Protein AF-A0A6H0UFC0-F1 (afdb_monomer)

Solvent-accessible surface area (backbone atoms only — not comparable to full-atom values): 7329 Å² total; per-residue (Å²): 134,60,83,79,77,78,46,91,78,78,84,84,83,89,80,88,72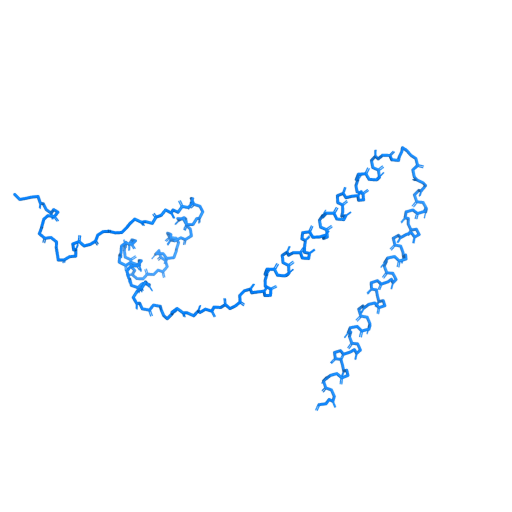,56,71,71,56,47,55,54,51,49,56,53,35,73,76,40,101,38,97,43,68,69,61,43,53,49,48,51,72,70,67,54,75,86,74,82,73,84,54,64,67,58,54,51,54,52,52,52,54,53,50,52,54,51,52,51,54,48,51,54,50,52,55,74,70,42,96,79,68,60,69,65,61,54,49,51,54,49,53,53,50,52,50,51,50,51,55,49,52,52,50,53,54,50,53,55,54,57,62,73,76,111

Radius of gyration: 27.24 Å; Cα contacts (8 Å, |Δi|>4): 15; chains: 1; bounding box: 70×28×63 Å

pLDDT: mean 74.56, std 12.36, range [42.41, 94.5]

Mean predicted aligned error: 17.26 Å

Structure (mmCIF, N/CA/C/O backbone):
data_AF-A0A6H0UFC0-F1
#
_entry.id   AF-A0A6H0UFC0-F1
#
loop_
_atom_site.group_PDB
_atom_site.id
_atom_site.type_symbol
_atom_site.label_atom_id
_atom_site.label_alt_id
_atom_site.label_comp_id
_atom_site.label_asym_id
_atom_site.label_entity_id
_atom_site.label_seq_id
_atom_site.pdbx_PDB_ins_code
_atom_site.Cartn_x
_atom_site.Cartn_y
_atom_site.Cartn_z
_atom_site.occupancy
_atom_site.B_iso_or_equiv
_atom_site.auth_seq_id
_atom_site.auth_comp_id
_atom_site.auth_asym_id
_atom_site.auth_atom_id
_atom_site.pdbx_PDB_model_num
ATOM 1 N N . MET A 1 1 ? -38.994 14.253 16.565 1.00 50.34 1 MET A N 1
ATOM 2 C CA . MET A 1 1 ? -37.552 13.964 16.713 1.00 50.34 1 MET A CA 1
ATOM 3 C C . MET A 1 1 ? -37.170 12.919 15.690 1.00 50.34 1 MET A C 1
ATOM 5 O O . MET A 1 1 ? -37.779 11.856 15.657 1.00 50.34 1 MET A O 1
ATOM 9 N N . SER A 1 2 ? -36.222 13.246 14.817 1.00 53.47 2 SER A N 1
ATOM 10 C CA . SER A 1 2 ? -35.695 12.293 13.840 1.00 53.47 2 SER A CA 1
ATOM 11 C C . SER A 1 2 ? -34.802 11.287 14.568 1.00 53.47 2 SER A C 1
ATOM 13 O O . SER A 1 2 ? -34.004 11.674 15.416 1.00 53.47 2 SER A O 1
ATOM 15 N N . TRP A 1 3 ? -34.866 10.003 14.217 1.00 59.03 3 TRP A N 1
ATOM 16 C CA . TRP A 1 3 ? -34.000 8.919 14.730 1.00 59.03 3 TRP A CA 1
ATOM 17 C C . TRP A 1 3 ? -32.495 9.249 14.684 1.00 59.03 3 TRP A C 1
ATOM 19 O O . TRP A 1 3 ? -31.686 8.641 15.384 1.00 59.03 3 TRP A O 1
ATOM 29 N N . ARG A 1 4 ? -32.103 10.228 13.858 1.00 59.97 4 ARG A N 1
ATOM 30 C CA . ARG A 1 4 ? -30.729 10.735 13.761 1.00 59.97 4 ARG A CA 1
ATOM 31 C C . ARG A 1 4 ? -30.297 11.581 14.965 1.00 59.97 4 ARG A C 1
ATOM 33 O O . ARG A 1 4 ? -29.100 11.632 15.236 1.00 59.97 4 ARG A O 1
ATOM 40 N N . GLU A 1 5 ? -31.229 12.214 15.674 1.00 63.88 5 GLU A N 1
ATOM 41 C CA . GLU A 1 5 ? -30.948 13.157 16.769 1.00 63.88 5 GLU A CA 1
ATOM 42 C C . GLU A 1 5 ? -30.620 12.455 18.094 1.00 63.88 5 GLU A C 1
ATOM 44 O O . GLU A 1 5 ? -29.882 13.010 18.906 1.00 63.88 5 GLU A O 1
ATOM 49 N N . ASN A 1 6 ? -31.078 11.211 18.283 1.00 78.81 6 ASN A N 1
ATOM 50 C CA . ASN A 1 6 ? -30.935 10.476 19.546 1.00 78.81 6 ASN A CA 1
ATOM 51 C C . ASN A 1 6 ? -29.851 9.380 19.523 1.00 78.81 6 ASN A C 1
ATOM 53 O O . ASN A 1 6 ? -29.906 8.416 20.281 1.00 78.81 6 ASN A O 1
ATOM 57 N N . ARG A 1 7 ? -28.860 9.487 18.626 1.00 80.38 7 ARG A N 1
ATOM 58 C CA . ARG A 1 7 ? -27.732 8.542 18.593 1.00 80.38 7 ARG A CA 1
ATOM 59 C C . ARG A 1 7 ? -26.673 8.926 19.620 1.00 80.38 7 ARG A C 1
ATOM 61 O O . ARG A 1 7 ? -26.226 10.072 19.648 1.00 80.38 7 ARG A O 1
ATOM 68 N N . GLU A 1 8 ? -26.167 7.941 20.358 1.00 86.69 8 GLU A N 1
ATOM 69 C CA . GLU A 1 8 ? -25.012 8.125 21.251 1.00 86.69 8 GLU A CA 1
ATOM 70 C C . GLU A 1 8 ? -23.780 8.647 20.493 1.00 86.69 8 GLU A C 1
ATOM 72 O O . GLU A 1 8 ? -23.056 9.530 20.953 1.00 86.69 8 GLU A O 1
ATOM 77 N N . ARG A 1 9 ? -23.550 8.134 19.277 1.00 85.06 9 ARG A N 1
ATOM 78 C CA . ARG A 1 9 ? -22.408 8.509 18.431 1.00 85.06 9 ARG A CA 1
ATOM 79 C C . ARG A 1 9 ? -22.817 9.582 17.424 1.00 85.06 9 ARG A C 1
ATOM 81 O O . ARG A 1 9 ? -23.316 9.282 16.340 1.00 85.06 9 ARG A O 1
ATOM 88 N N . LYS A 1 10 ? -22.577 10.843 17.794 1.00 89.62 10 LYS A N 1
ATOM 89 C CA . LYS A 1 10 ? -23.015 12.028 17.028 1.00 89.62 10 LYS A CA 1
ATOM 90 C C . LYS A 1 10 ? -22.076 12.437 15.883 1.00 89.62 10 LYS A C 1
ATOM 92 O O . LYS A 1 10 ? -22.515 13.085 14.938 1.00 89.62 10 LYS A O 1
ATOM 97 N N . LYS A 1 11 ? -20.787 12.075 15.937 1.00 88.31 11 LYS A N 1
ATOM 98 C CA . LYS A 1 11 ? -19.788 12.479 14.928 1.00 88.31 11 LYS A CA 1
ATOM 99 C C . LYS A 1 11 ? -19.800 11.522 13.730 1.00 88.31 11 LYS A C 1
ATOM 101 O O . LYS A 1 11 ? -19.546 10.335 13.899 1.00 88.31 11 LYS A O 1
ATOM 106 N N . VAL A 1 12 ? -20.031 12.048 12.525 1.00 88.88 12 VAL A N 1
ATOM 107 C CA . VAL A 1 12 ? -19.956 11.300 11.255 1.00 88.88 12 VAL A CA 1
ATOM 108 C C . VAL A 1 12 ? -18.716 11.740 10.479 1.00 88.88 12 VAL A C 1
ATOM 110 O O . VAL A 1 12 ? -18.424 12.934 10.404 1.00 88.88 12 VAL A O 1
ATOM 113 N N . LYS A 1 13 ? -17.980 10.780 9.912 1.00 89.94 13 LYS A N 1
ATOM 114 C CA . LYS A 1 13 ? -16.806 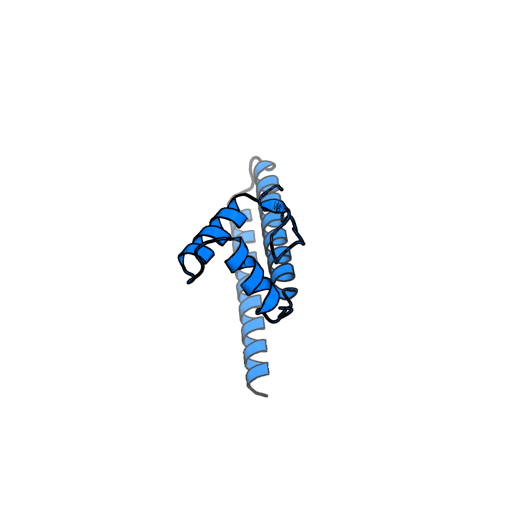11.013 9.061 1.00 89.94 13 LYS A CA 1
ATOM 115 C C . LYS A 1 13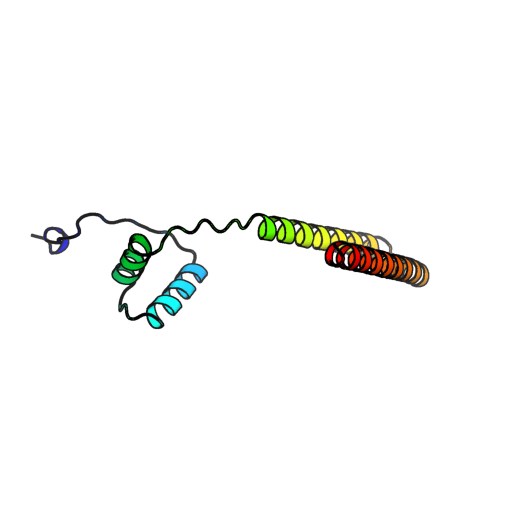 ? -17.002 10.275 7.742 1.00 89.94 13 LYS A C 1
ATOM 117 O O . LYS A 1 13 ? -17.447 9.132 7.752 1.00 89.94 13 LYS A O 1
ATOM 122 N N . LYS A 1 14 ? -16.725 10.954 6.628 1.00 92.31 14 LYS A N 1
ATOM 123 C CA . LYS A 1 14 ? -16.785 10.375 5.281 1.00 92.31 14 LYS A CA 1
ATOM 124 C C . LYS A 1 14 ? -15.400 9.868 4.896 1.00 92.31 14 LYS A C 1
ATOM 126 O O . LYS A 1 14 ? -14.411 10.525 5.212 1.00 92.31 14 LYS A O 1
ATOM 131 N N . VAL A 1 15 ? -15.362 8.734 4.210 1.00 90.50 15 VAL A N 1
ATOM 132 C CA . VAL A 1 15 ? -14.165 8.175 3.580 1.00 90.50 15 VAL A CA 1
ATOM 133 C C . VAL A 1 15 ? -14.522 7.954 2.117 1.00 90.50 15 VAL A C 1
ATOM 135 O O . VAL A 1 15 ? -15.585 7.406 1.834 1.00 90.50 15 VAL A O 1
ATOM 138 N N . TYR A 1 16 ? -13.679 8.443 1.215 1.00 91.94 16 TYR A N 1
ATOM 139 C CA . TYR A 1 16 ? -13.811 8.206 -0.218 1.00 91.94 16 TYR A CA 1
ATOM 140 C C . TYR A 1 16 ? -12.904 7.036 -0.582 1.00 91.94 16 TYR A C 1
ATOM 142 O O . TYR A 1 16 ? -11.776 6.980 -0.096 1.00 91.94 16 TYR A O 1
ATOM 150 N N . LEU A 1 17 ? -13.422 6.109 -1.378 1.00 91.25 17 LEU A N 1
ATOM 151 C CA . LEU A 1 17 ? -12.756 4.871 -1.767 1.00 91.25 17 LEU A CA 1
ATOM 152 C C . LEU A 1 17 ? -12.946 4.682 -3.269 1.00 91.25 17 LEU A C 1
ATOM 154 O O . LEU A 1 17 ? -14.011 5.019 -3.793 1.00 91.25 17 LEU A O 1
ATOM 158 N N . TYR A 1 18 ? -11.939 4.133 -3.935 1.00 94.31 18 TYR A N 1
ATOM 159 C CA . TYR A 1 18 ? -12.125 3.543 -5.256 1.00 94.31 18 TYR A CA 1
ATOM 160 C C . TYR A 1 18 ? -12.853 2.198 -5.144 1.00 94.31 18 TYR A C 1
ATOM 162 O O . TYR A 1 18 ? -12.811 1.548 -4.097 1.00 94.31 18 TYR A O 1
ATOM 170 N N . ASP A 1 19 ? -13.468 1.748 -6.238 1.00 92.81 19 ASP A N 1
ATOM 171 C CA . ASP A 1 19 ? -14.260 0.509 -6.261 1.00 92.81 19 ASP A CA 1
ATOM 172 C C . ASP A 1 19 ? -13.454 -0.703 -5.770 1.00 92.81 19 ASP A C 1
ATOM 174 O O . ASP A 1 19 ? -13.897 -1.437 -4.891 1.00 92.81 19 ASP A O 1
ATOM 178 N N . TYR A 1 20 ? -12.203 -0.843 -6.220 1.00 91.75 20 TYR A N 1
ATOM 179 C CA . TYR A 1 20 ? -11.335 -1.944 -5.790 1.00 91.75 20 TYR A CA 1
ATOM 180 C C . TYR A 1 20 ? -10.986 -1.897 -4.288 1.00 91.75 20 TYR A C 1
ATOM 182 O O . TYR A 1 20 ? -10.769 -2.935 -3.663 1.00 91.75 20 TYR A O 1
ATOM 190 N N . GLU A 1 21 ? -10.909 -0.702 -3.688 1.00 87.88 21 GLU A N 1
ATOM 191 C CA . GLU A 1 21 ? -10.653 -0.548 -2.250 1.00 87.88 21 GLU A CA 1
ATOM 192 C C . GLU A 1 21 ? -11.885 -0.954 -1.450 1.00 87.88 21 GLU A C 1
ATOM 194 O O . GLU A 1 21 ? -11.766 -1.586 -0.398 1.00 87.88 21 GLU A O 1
ATOM 199 N N . TRP A 1 22 ? -13.068 -0.613 -1.964 1.00 94.50 22 TRP A N 1
ATOM 200 C CA . TRP A 1 22 ? -14.333 -1.020 -1.378 1.00 94.50 22 TRP A CA 1
ATOM 201 C C . TRP A 1 22 ? -14.516 -2.538 -1.420 1.00 94.50 22 TRP A C 1
ATOM 203 O O . TRP A 1 22 ? -14.792 -3.128 -0.374 1.00 9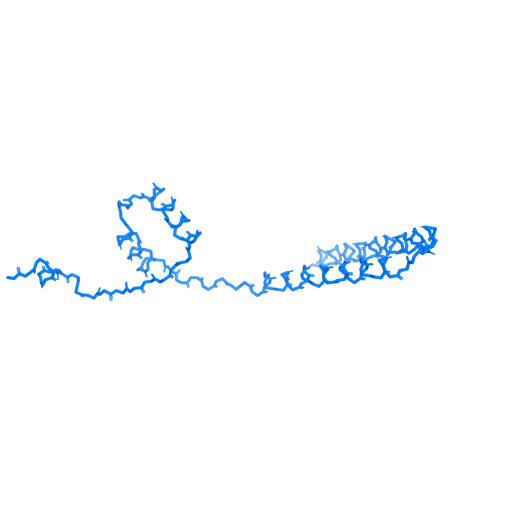4.50 22 TRP A O 1
ATOM 213 N N . ASP A 1 23 ? -14.273 -3.171 -2.568 1.00 94.44 23 ASP A N 1
ATOM 214 C CA . ASP A 1 23 ? -14.361 -4.627 -2.725 1.00 94.44 23 ASP A CA 1
ATOM 215 C C . ASP A 1 23 ? -13.424 -5.351 -1.752 1.00 94.44 23 ASP A C 1
ATOM 217 O O . ASP A 1 23 ? -13.815 -6.293 -1.057 1.00 94.44 23 ASP A O 1
ATOM 221 N N . TYR A 1 24 ? -12.190 -4.859 -1.628 1.00 91.69 24 TYR A N 1
ATOM 222 C CA . TYR A 1 24 ? -11.227 -5.399 -0.675 1.00 91.69 24 TYR A CA 1
ATOM 223 C C . TYR A 1 24 ? -11.697 -5.248 0.781 1.00 91.69 24 TYR A C 1
ATOM 225 O O . TYR A 1 24 ? -11.562 -6.172 1.588 1.00 91.69 24 TYR A O 1
ATOM 233 N N . ILE A 1 25 ? -12.266 -4.094 1.138 1.00 91.31 25 ILE A N 1
ATOM 234 C CA . ILE A 1 25 ? -12.816 -3.860 2.477 1.00 91.31 25 ILE A CA 1
ATOM 235 C C . ILE A 1 25 ? -14.011 -4.781 2.748 1.00 91.31 25 ILE A C 1
ATOM 237 O O . ILE A 1 25 ? -14.100 -5.309 3.856 1.00 91.31 25 ILE A O 1
ATOM 241 N N . GLN A 1 26 ? -14.892 -5.008 1.769 1.00 92.25 26 GLN A N 1
ATOM 242 C CA . GLN A 1 26 ? -16.029 -5.926 1.905 1.00 92.25 26 GLN A CA 1
ATOM 243 C C . GLN A 1 26 ? -15.565 -7.349 2.216 1.00 92.25 26 GLN A C 1
ATOM 245 O O . GLN A 1 26 ? -15.993 -7.909 3.223 1.00 92.25 26 GLN A O 1
ATOM 250 N N . GLN A 1 27 ? -14.597 -7.877 1.463 1.00 92.94 27 GLN A N 1
ATOM 251 C CA . GLN A 1 27 ? -14.019 -9.197 1.747 1.00 92.94 27 GLN A CA 1
ATOM 252 C C . GLN A 1 27 ? -13.443 -9.280 3.167 1.00 92.94 27 GLN A C 1
ATOM 254 O O . GLN A 1 27 ? -13.605 -10.278 3.866 1.00 92.94 27 GLN A O 1
ATOM 259 N N . LYS A 1 28 ? -12.777 -8.216 3.639 1.00 87.94 28 LYS A N 1
ATOM 260 C CA . LYS A 1 28 ? -12.252 -8.176 5.011 1.00 87.94 28 LYS A CA 1
ATOM 261 C C . LYS A 1 28 ? -13.347 -8.136 6.072 1.00 87.94 28 LYS A C 1
ATOM 263 O O . LYS A 1 28 ? -13.126 -8.682 7.149 1.00 87.94 28 LYS A O 1
ATOM 268 N N . ILE A 1 29 ? -14.479 -7.497 5.789 1.00 89.69 29 ILE A N 1
ATOM 269 C CA . ILE A 1 29 ? -15.637 -7.471 6.687 1.00 89.69 29 ILE A CA 1
ATOM 270 C C . ILE A 1 29 ? -16.252 -8.867 6.775 1.00 89.69 29 ILE A C 1
ATOM 272 O O . ILE A 1 29 ? -16.436 -9.348 7.888 1.00 89.69 29 ILE A O 1
ATOM 276 N N . GLU A 1 30 ? -16.467 -9.541 5.644 1.00 90.50 30 GLU A N 1
ATOM 277 C CA . GLU A 1 3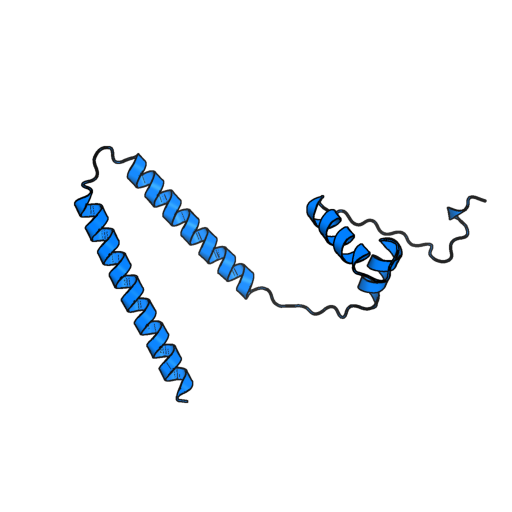0 ? -17.001 -10.913 5.592 1.00 90.50 30 GLU A CA 1
ATOM 278 C C . GLU A 1 30 ? -16.129 -11.920 6.352 1.00 90.50 30 GLU A C 1
ATOM 280 O O . GLU A 1 30 ? -16.634 -12.820 7.016 1.00 90.50 30 GLU A O 1
ATOM 285 N N . MET A 1 31 ? -14.806 -11.749 6.298 1.00 85.88 31 MET A N 1
ATOM 286 C CA . MET A 1 31 ? -13.851 -12.582 7.038 1.00 85.88 31 MET A CA 1
ATOM 287 C C . MET A 1 31 ? -13.726 -12.205 8.525 1.00 85.88 31 MET A C 1
ATOM 289 O O . MET A 1 31 ? -12.952 -12.825 9.257 1.00 85.88 31 MET A O 1
ATOM 293 N N . SER A 1 32 ? -14.420 -11.161 8.976 1.00 81.88 32 SER A N 1
ATOM 294 C CA . SER A 1 32 ? -14.347 -10.637 10.340 1.00 81.88 32 SER A CA 1
ATOM 295 C C . SER A 1 32 ? -15.648 -10.900 11.105 1.00 81.88 32 SER A C 1
ATOM 297 O O . SER A 1 32 ? -16.690 -11.103 10.494 1.00 81.88 32 SER A O 1
ATOM 299 N N . PRO A 1 33 ? -15.651 -10.823 12.447 1.00 83.38 33 PRO A N 1
ATOM 300 C CA . PRO A 1 33 ? -16.877 -10.955 13.238 1.00 83.38 33 PRO A CA 1
ATOM 301 C C . PRO A 1 33 ? -17.760 -9.688 13.207 1.00 83.38 33 PRO A C 1
ATOM 303 O O . PRO A 1 33 ? -18.564 -9.481 14.113 1.00 83.38 33 PRO A O 1
ATOM 306 N N . PHE A 1 34 ? -17.561 -8.778 12.246 1.00 86.81 34 PHE A N 1
ATOM 307 C CA . PHE A 1 34 ? -18.286 -7.513 12.172 1.00 86.81 34 PHE A CA 1
ATOM 308 C C . PHE A 1 34 ? -19.314 -7.533 11.041 1.00 86.81 34 PHE A C 1
ATOM 310 O O . PHE A 1 34 ? -18.958 -7.640 9.877 1.00 86.81 34 PHE A O 1
ATOM 317 N N . ASP A 1 35 ? -20.575 -7.272 11.377 1.00 82.44 35 ASP A N 1
ATOM 318 C CA . ASP A 1 35 ? -21.685 -7.359 10.412 1.00 82.44 35 ASP A CA 1
ATOM 319 C C . ASP A 1 35 ? -21.868 -6.095 9.553 1.00 82.44 35 ASP A C 1
ATOM 321 O O . ASP A 1 35 ? -22.778 -6.007 8.731 1.00 82.44 35 ASP A O 1
ATOM 325 N N . ASN A 1 36 ? -21.076 -5.044 9.796 1.00 86.25 36 ASN A N 1
ATOM 326 C CA . ASN A 1 36 ? -21.187 -3.795 9.048 1.00 86.25 36 ASN A CA 1
ATOM 327 C C . ASN A 1 36 ? -19.888 -2.983 9.020 1.00 86.25 36 ASN A C 1
ATOM 329 O O . ASN A 1 36 ? -19.093 -2.975 9.966 1.00 86.25 36 ASN A O 1
ATOM 333 N N . PHE A 1 37 ? -19.747 -2.193 7.952 1.00 90.44 37 PHE A N 1
ATOM 334 C CA . PHE A 1 37 ? -18.601 -1.312 7.726 1.00 90.44 37 PHE A CA 1
ATOM 335 C C . PHE A 1 37 ? -18.348 -0.337 8.881 1.00 90.44 37 PHE A C 1
ATOM 337 O O . PHE A 1 37 ? -17.199 -0.095 9.234 1.00 90.44 37 PHE A O 1
ATOM 344 N N . THR A 1 38 ? -19.394 0.216 9.506 1.00 88.44 38 THR A N 1
ATOM 345 C CA . THR A 1 38 ? -19.215 1.227 10.564 1.00 88.44 38 THR A CA 1
ATOM 346 C C . THR A 1 38 ? -18.521 0.638 11.793 1.00 88.44 38 THR A C 1
ATOM 348 O O . THR A 1 38 ? -17.605 1.257 12.339 1.00 88.44 38 THR A O 1
ATOM 351 N N . ASN A 1 39 ? -18.935 -0.553 12.229 1.00 87.81 39 ASN A N 1
ATOM 352 C CA . ASN A 1 39 ? -18.331 -1.247 13.362 1.00 87.81 39 ASN A CA 1
ATOM 353 C C . ASN A 1 39 ? -16.922 -1.736 13.024 1.00 87.81 39 ASN A C 1
ATOM 355 O O . ASN A 1 39 ? -16.014 -1.501 13.823 1.00 87.81 39 ASN A O 1
ATOM 359 N N . TYR A 1 40 ? -16.733 -2.312 11.832 1.00 89.88 40 TYR A N 1
ATOM 360 C CA . TYR A 1 40 ? -15.423 -2.733 11.336 1.00 89.88 40 TYR A CA 1
ATOM 361 C C . TYR A 1 40 ? -14.432 -1.561 11.298 1.00 89.88 40 TYR A C 1
ATOM 363 O O . TYR A 1 40 ? -13.407 -1.582 11.977 1.00 89.88 40 TYR A O 1
ATOM 371 N N . ALA A 1 41 ? -14.771 -0.483 10.584 1.00 90.19 41 ALA A N 1
ATOM 372 C CA . ALA A 1 41 ? -13.906 0.682 10.427 1.00 90.19 41 ALA A CA 1
ATOM 373 C C . ALA A 1 41 ? -13.586 1.328 11.780 1.00 90.19 41 ALA A C 1
ATOM 375 O O . ALA A 1 41 ? -12.432 1.637 12.062 1.00 90.19 41 ALA A O 1
ATOM 376 N N . ARG A 1 42 ? -14.585 1.486 12.658 1.00 89.00 42 ARG A N 1
ATOM 377 C CA . ARG A 1 42 ? -14.371 2.043 14.000 1.00 89.00 42 ARG A CA 1
ATOM 378 C C . ARG A 1 42 ? -13.434 1.176 14.834 1.00 89.00 42 ARG A C 1
ATOM 380 O O . ARG A 1 42 ? -12.568 1.723 15.509 1.00 89.00 42 ARG A O 1
ATOM 387 N N . ASN A 1 43 ? -13.637 -0.138 14.833 1.00 85.94 43 ASN A N 1
ATOM 388 C CA . ASN A 1 43 ? -12.811 -1.052 15.608 1.00 85.94 43 ASN A CA 1
ATOM 389 C C . ASN A 1 43 ? -11.352 -0.988 15.132 1.00 85.94 43 ASN A C 1
ATOM 391 O O . ASN A 1 43 ? -10.461 -0.745 15.938 1.00 85.94 43 ASN A O 1
ATOM 395 N N . ILE A 1 44 ? -11.138 -1.053 13.819 1.00 84.94 44 ILE A N 1
ATOM 396 C CA . ILE A 1 44 ? -9.815 -0.966 13.199 1.00 84.94 44 ILE A CA 1
ATOM 397 C C . ILE A 1 44 ? -9.135 0.378 13.496 1.00 84.94 44 ILE A C 1
ATOM 399 O O . ILE A 1 44 ? -7.969 0.387 13.877 1.00 84.94 44 ILE A O 1
ATOM 403 N N . LEU A 1 45 ? -9.852 1.501 13.376 1.00 86.31 45 LEU A N 1
ATOM 404 C CA . LEU A 1 45 ? -9.309 2.843 13.633 1.00 86.31 45 LEU A CA 1
ATOM 405 C C . LEU A 1 45 ? -8.948 3.089 15.106 1.00 86.31 45 LEU A C 1
ATOM 407 O O . LEU A 1 45 ? -8.110 3.941 15.380 1.00 86.31 45 LEU A O 1
ATOM 411 N N . ILE A 1 46 ? -9.601 2.396 16.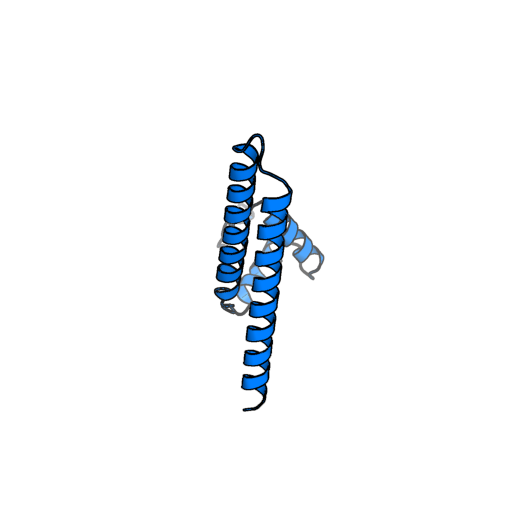045 1.00 84.81 46 ILE A N 1
ATOM 412 C CA . ILE A 1 46 ? -9.346 2.540 17.488 1.00 84.81 46 ILE A CA 1
ATOM 413 C C . ILE A 1 46 ? -8.292 1.538 17.973 1.00 84.81 46 ILE A C 1
ATOM 415 O O . ILE A 1 46 ? -7.471 1.888 18.813 1.00 84.81 46 ILE A O 1
ATOM 419 N N . GLN A 1 47 ? -8.345 0.291 17.494 1.00 75.12 47 GLN A N 1
ATOM 420 C CA . GLN A 1 47 ? -7.532 -0.809 18.019 1.00 75.12 47 GLN A CA 1
ATOM 421 C C . GLN A 1 47 ? -6.200 -0.990 17.302 1.00 75.12 47 GLN A C 1
ATOM 423 O O . GLN A 1 47 ? -5.251 -1.464 17.925 1.00 75.12 47 GLN A O 1
ATOM 428 N N . LYS A 1 48 ? -6.105 -0.678 16.002 1.00 65.56 48 LYS A N 1
ATOM 429 C CA . LYS A 1 48 ? -4.832 -0.866 15.309 1.00 65.56 48 LYS A CA 1
ATOM 430 C C . LYS A 1 48 ? -3.830 0.169 15.801 1.00 65.56 48 LYS A C 1
ATOM 432 O O . LYS A 1 48 ? -3.990 1.364 15.571 1.00 65.56 48 LYS A O 1
ATOM 437 N N . GLU A 1 49 ? -2.757 -0.324 16.409 1.00 58.00 49 GLU A N 1
ATOM 438 C CA . GLU A 1 49 ? -1.486 0.388 16.479 1.00 58.00 49 GLU A CA 1
ATOM 439 C C . GLU A 1 49 ? -1.142 0.917 15.082 1.00 58.00 49 GLU A C 1
ATOM 441 O O . GLU A 1 49 ? -1.087 0.151 14.112 1.00 58.00 49 GLU A O 1
ATOM 446 N N . VAL A 1 50 ? -0.901 2.223 14.968 1.00 56.69 50 VAL A N 1
ATOM 447 C CA . VAL A 1 50 ? -0.343 2.809 13.748 1.00 56.69 50 VAL A CA 1
ATOM 448 C C . VAL A 1 50 ? 1.113 2.363 13.664 1.00 56.69 50 VAL A C 1
ATOM 450 O O . VAL A 1 50 ? 2.021 3.040 14.137 1.00 56.69 50 VAL A O 1
ATOM 453 N N . ARG A 1 51 ? 1.347 1.185 13.084 1.00 55.12 51 ARG A N 1
ATOM 454 C CA . ARG A 1 51 ? 2.692 0.767 12.700 1.00 55.12 51 ARG A CA 1
ATOM 455 C C . ARG A 1 51 ? 3.035 1.474 11.401 1.00 55.12 51 ARG A C 1
ATOM 457 O O . ARG A 1 51 ? 2.513 1.134 10.340 1.00 55.12 51 ARG A O 1
ATOM 464 N N . ALA A 1 52 ? 3.884 2.490 11.507 1.00 52.72 52 ALA A N 1
ATOM 465 C CA . ALA A 1 52 ? 4.546 3.076 10.356 1.00 52.72 52 ALA A CA 1
ATOM 466 C C . ALA A 1 52 ? 5.511 2.025 9.794 1.00 52.72 52 ALA A C 1
ATOM 468 O O . ALA A 1 52 ? 6.623 1.856 10.283 1.00 52.72 52 ALA A O 1
ATOM 469 N N . TYR A 1 53 ? 5.047 1.259 8.812 1.00 55.16 53 TYR A N 1
ATOM 470 C CA . TYR A 1 53 ? 5.931 0.432 8.008 1.00 55.16 53 TYR A CA 1
ATOM 471 C C . TYR A 1 53 ? 6.622 1.355 7.010 1.00 55.16 53 TYR A C 1
ATOM 473 O O . TYR A 1 53 ? 5.956 2.021 6.215 1.00 55.16 53 TYR A O 1
ATOM 481 N N . ASP A 1 54 ? 7.947 1.437 7.092 1.00 55.50 54 ASP A N 1
ATOM 482 C CA . ASP A 1 54 ? 8.728 2.157 6.099 1.00 55.50 54 ASP A CA 1
ATOM 483 C C . ASP A 1 54 ? 8.727 1.362 4.785 1.00 55.50 54 ASP A C 1
ATOM 485 O O . ASP A 1 54 ? 9.371 0.322 4.660 1.00 55.50 54 ASP A O 1
ATOM 489 N N . TYR A 1 55 ? 7.951 1.842 3.813 1.00 55.06 55 TYR A N 1
ATOM 490 C CA . TYR A 1 55 ? 7.874 1.278 2.464 1.00 55.06 55 TYR A CA 1
ATOM 491 C C . TYR A 1 55 ? 8.865 1.937 1.493 1.00 55.06 55 TYR A C 1
ATOM 493 O O . TYR A 1 55 ? 8.733 1.746 0.281 1.00 55.06 55 TYR A O 1
ATOM 501 N N . SER A 1 56 ? 9.842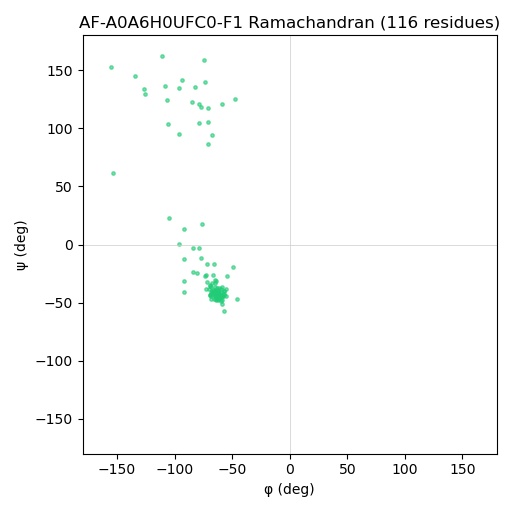 2.705 1.988 1.00 66.44 56 SER A N 1
ATOM 502 C CA . SER A 1 56 ? 10.910 3.320 1.183 1.00 66.44 56 SER A CA 1
ATOM 503 C C . SER A 1 56 ? 11.531 2.327 0.195 1.00 66.44 56 SER A C 1
ATOM 505 O O . SER A 1 56 ? 11.576 2.592 -1.005 1.00 66.44 56 SER A O 1
ATOM 507 N N . GLN A 1 57 ? 11.853 1.120 0.665 1.00 61.97 57 GLN A N 1
ATOM 508 C CA . GLN A 1 57 ? 12.423 0.058 -0.167 1.00 61.97 57 GLN A CA 1
ATOM 509 C C . GLN A 1 57 ? 11.488 -0.384 -1.303 1.00 61.97 57 GLN A C 1
ATOM 511 O O . GLN A 1 57 ? 11.937 -0.631 -2.419 1.00 61.97 57 GLN A O 1
ATOM 516 N N . LEU A 1 58 ? 10.173 -0.439 -1.066 1.00 64.38 58 LEU A N 1
ATOM 517 C CA . LEU A 1 58 ? 9.205 -0.832 -2.095 1.00 64.38 58 LEU A CA 1
ATOM 518 C C . LEU A 1 58 ? 9.038 0.260 -3.164 1.00 64.38 58 LEU A C 1
ATOM 520 O O . LEU A 1 58 ? 8.818 -0.038 -4.340 1.00 64.38 58 LEU A O 1
ATOM 524 N N . ILE A 1 59 ? 9.168 1.530 -2.767 1.00 67.12 59 ILE A N 1
ATOM 525 C CA . ILE A 1 59 ? 9.182 2.673 -3.686 1.00 67.12 59 ILE A CA 1
ATOM 526 C C . ILE A 1 59 ? 10.418 2.613 -4.589 1.00 67.12 59 ILE A C 1
ATOM 528 O O . ILE A 1 59 ? 10.297 2.869 -5.789 1.00 67.12 59 ILE A O 1
ATOM 532 N N . ASP A 1 60 ? 11.579 2.251 -4.047 1.00 69.56 60 ASP A N 1
ATOM 533 C CA . ASP A 1 60 ? 12.816 2.154 -4.825 1.00 69.56 60 ASP A CA 1
ATOM 534 C C . ASP A 1 60 ? 12.781 0.980 -5.807 1.00 69.56 60 ASP A C 1
ATOM 536 O O . ASP A 1 60 ? 13.024 1.179 -6.998 1.00 69.56 60 ASP A O 1
ATOM 540 N N . VAL A 1 61 ? 12.296 -0.186 -5.373 1.00 68.81 61 VAL A N 1
ATOM 541 C CA . VAL A 1 61 ? 12.042 -1.326 -6.271 1.00 68.81 61 VAL A CA 1
ATOM 542 C C . VAL A 1 61 ? 11.075 -0.939 -7.401 1.00 68.81 61 VAL A C 1
ATOM 544 O O . VAL A 1 61 ? 11.308 -1.248 -8.571 1.00 68.81 61 VAL A O 1
ATOM 547 N N . LYS A 1 62 ? 10.007 -0.186 -7.101 1.00 67.25 62 LYS A N 1
ATOM 548 C CA . LYS A 1 62 ? 9.071 0.311 -8.125 1.00 67.25 62 LYS A CA 1
ATOM 549 C C . LYS A 1 62 ? 9.747 1.261 -9.124 1.00 67.25 62 LYS A C 1
ATOM 551 O O . LYS A 1 62 ? 9.410 1.237 -10.311 1.00 67.25 62 LYS A O 1
ATOM 556 N N . LYS A 1 63 ? 10.680 2.111 -8.681 1.00 71.25 63 LYS A N 1
ATOM 557 C CA . LYS A 1 63 ? 11.439 3.005 -9.577 1.00 71.25 63 LYS A CA 1
ATOM 558 C C . LYS A 1 63 ? 12.335 2.214 -10.525 1.00 71.25 63 LYS A C 1
ATOM 560 O O . LYS A 1 63 ? 12.372 2.551 -11.709 1.00 71.25 63 LYS A O 1
ATOM 565 N N . GLU A 1 64 ? 13.004 1.177 -10.028 1.00 75.81 64 GLU A N 1
ATOM 566 C CA . GLU A 1 64 ? 13.866 0.307 -10.835 1.00 75.81 64 GLU A CA 1
ATOM 567 C C . GLU A 1 64 ? 13.068 -0.443 -11.905 1.00 75.81 64 GLU A C 1
ATOM 569 O O . GLU A 1 64 ? 13.425 -0.398 -13.083 1.00 75.81 64 GLU A O 1
ATOM 574 N N . ILE A 1 65 ? 11.918 -1.023 -11.543 1.00 70.69 65 ILE A N 1
ATOM 575 C CA . ILE A 1 65 ? 11.019 -1.689 -12.502 1.00 70.69 65 ILE A CA 1
ATOM 576 C C . ILE A 1 65 ? 10.560 -0.712 -13.597 1.00 70.69 65 ILE A C 1
ATOM 578 O O . ILE A 1 65 ? 10.597 -1.033 -14.787 1.00 70.69 65 ILE A O 1
ATOM 582 N N . ASN A 1 66 ? 10.183 0.514 -13.221 1.00 68.94 66 ASN A N 1
ATOM 583 C CA . ASN A 1 66 ? 9.796 1.542 -14.188 1.00 68.94 66 ASN A CA 1
ATOM 584 C C . ASN A 1 66 ? 10.959 1.961 -15.103 1.00 68.94 66 ASN A C 1
ATOM 586 O O . ASN A 1 66 ? 10.731 2.304 -16.264 1.00 68.94 66 ASN A O 1
ATOM 590 N N . ALA A 1 67 ? 12.199 1.953 -14.605 1.00 75.25 67 ALA A N 1
ATOM 591 C CA . ALA A 1 67 ? 13.381 2.226 -15.417 1.00 75.25 67 ALA A CA 1
ATOM 592 C C . ALA A 1 67 ? 13.632 1.109 -16.442 1.00 75.25 67 ALA A C 1
ATOM 594 O O . ALA A 1 67 ? 13.855 1.410 -17.613 1.00 75.25 67 ALA A O 1
ATOM 595 N N . ILE A 1 68 ? 13.483 -0.158 -16.041 1.00 73.12 68 ILE A N 1
ATOM 596 C CA . ILE A 1 68 ? 13.561 -1.311 -16.952 1.00 73.12 68 ILE A CA 1
ATOM 597 C C . ILE A 1 68 ? 12.504 -1.192 -18.058 1.00 73.12 68 ILE A C 1
ATOM 599 O O . ILE A 1 68 ? 12.836 -1.298 -19.237 1.00 73.12 68 ILE A O 1
ATOM 603 N N . GLY A 1 69 ? 11.250 -0.891 -17.703 1.00 68.44 69 GLY A N 1
ATOM 604 C CA . GLY A 1 69 ? 10.173 -0.714 -18.683 1.00 68.44 69 GLY A CA 1
ATOM 605 C C . GLY A 1 69 ? 10.441 0.417 -19.686 1.00 68.44 69 GLY A C 1
ATOM 606 O O . GLY A 1 69 ? 10.164 0.269 -20.877 1.00 68.44 69 GLY A O 1
ATOM 607 N N . ARG A 1 70 ? 11.038 1.535 -19.241 1.00 75.38 70 ARG A N 1
ATOM 608 C CA . ARG A 1 70 ? 11.460 2.623 -20.143 1.00 75.38 70 ARG A CA 1
ATOM 609 C C . ARG A 1 70 ? 12.562 2.182 -21.103 1.00 75.38 70 ARG A C 1
ATOM 611 O O . ARG A 1 70 ? 12.450 2.477 -22.290 1.00 75.38 70 ARG A O 1
ATOM 618 N N . ASN A 1 71 ? 13.569 1.460 -20.616 1.00 75.88 71 ASN A N 1
ATOM 619 C CA . ASN A 1 71 ? 14.669 0.970 -21.448 1.00 75.88 71 ASN A CA 1
ATOM 620 C C . ASN A 1 71 ? 14.168 -0.031 -22.501 1.00 75.88 71 ASN A C 1
ATOM 622 O O . ASN A 1 71 ? 14.539 0.069 -23.666 1.00 75.88 71 ASN A O 1
ATOM 626 N N . ILE A 1 72 ? 13.252 -0.934 -22.130 1.00 69.44 72 ILE A N 1
ATOM 627 C CA . ILE A 1 72 ? 12.610 -1.861 -23.078 1.00 69.44 72 ILE A CA 1
ATOM 628 C C . ILE A 1 72 ? 11.835 -1.087 -24.151 1.00 69.44 72 ILE A C 1
ATOM 630 O O . ILE A 1 72 ? 11.995 -1.355 -25.336 1.00 69.44 72 ILE A O 1
ATOM 634 N N . ASN A 1 73 ? 11.046 -0.080 -23.767 1.00 73.88 73 ASN A N 1
ATOM 635 C CA . ASN A 1 73 ? 10.306 0.734 -24.735 1.00 73.88 73 ASN A CA 1
ATOM 636 C C . ASN A 1 73 ? 11.222 1.533 -25.671 1.00 73.88 73 ASN A C 1
ATOM 638 O O . ASN A 1 73 ? 10.859 1.782 -26.819 1.00 73.88 73 ASN A O 1
ATOM 642 N N . GLN A 1 74 ? 12.397 1.948 -25.200 1.00 73.31 74 GLN A N 1
ATOM 643 C CA . GLN A 1 74 ? 13.405 2.576 -26.051 1.00 73.31 74 GLN A CA 1
ATOM 644 C C . GLN A 1 74 ? 13.987 1.571 -27.046 1.00 73.31 74 GLN A C 1
ATOM 646 O O . GLN A 1 74 ? 14.052 1.893 -28.226 1.00 73.31 74 GLN A O 1
ATOM 651 N N . LEU A 1 75 ? 14.316 0.352 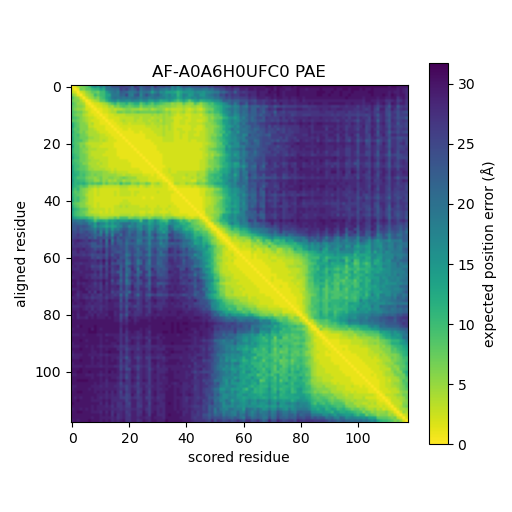-26.606 1.00 69.44 75 LEU A N 1
ATOM 652 C CA . LEU A 1 75 ? 14.775 -0.719 -27.497 1.00 69.44 75 LEU A CA 1
ATOM 653 C C . LEU A 1 75 ? 13.729 -1.050 -28.564 1.00 69.44 75 LEU A C 1
ATOM 655 O O . LEU A 1 75 ? 14.063 -1.106 -29.739 1.00 69.44 75 LEU A O 1
ATOM 659 N N . VAL A 1 76 ? 12.457 -1.177 -28.181 1.00 70.12 76 VAL A N 1
ATOM 660 C CA . VAL A 1 76 ? 11.353 -1.406 -29.127 1.00 70.12 76 VAL A CA 1
ATOM 661 C C . VAL A 1 76 ? 11.243 -0.266 -30.138 1.00 70.12 76 VAL A C 1
ATOM 663 O O . VAL A 1 76 ? 11.083 -0.518 -31.327 1.00 70.12 76 VAL A O 1
ATOM 666 N N . LYS A 1 77 ? 11.357 0.994 -29.697 1.00 73.19 77 LYS A N 1
ATOM 667 C CA . LYS A 1 77 ? 11.350 2.142 -30.614 1.00 73.19 77 LYS A CA 1
ATOM 668 C C . LYS A 1 77 ? 12.521 2.098 -31.583 1.00 73.19 77 LYS A C 1
ATOM 670 O O . LYS A 1 77 ? 12.282 2.280 -32.764 1.00 73.19 77 LYS A O 1
ATOM 675 N N . ILE A 1 78 ? 13.732 1.830 -31.091 1.00 67.62 78 ILE A N 1
ATOM 676 C CA . ILE A 1 78 ? 14.948 1.723 -31.906 1.00 67.62 78 ILE A CA 1
ATOM 677 C C . ILE A 1 78 ? 14.776 0.631 -32.962 1.00 67.62 78 ILE A C 1
ATOM 679 O O . ILE A 1 78 ? 14.937 0.925 -34.142 1.00 67.62 78 ILE A O 1
ATOM 683 N N . VAL A 1 79 ? 14.358 -0.571 -32.554 1.00 64.44 79 VAL A N 1
ATOM 684 C CA . VAL A 1 79 ? 14.088 -1.703 -33.456 1.00 64.44 79 VAL A CA 1
ATOM 685 C C . VAL A 1 79 ? 13.038 -1.332 -34.505 1.00 64.44 79 VAL A C 1
ATOM 687 O O . VAL A 1 79 ? 13.242 -1.593 -35.680 1.00 64.44 79 VAL A O 1
ATOM 690 N N . ASN A 1 80 ? 11.963 -0.644 -34.115 1.00 65.56 80 ASN A N 1
ATOM 691 C CA . ASN A 1 80 ? 10.919 -0.217 -35.051 1.00 65.56 80 ASN A CA 1
ATOM 692 C C . ASN A 1 80 ? 11.345 0.923 -35.999 1.00 65.56 80 ASN A C 1
ATOM 694 O O . ASN A 1 80 ? 10.650 1.173 -36.978 1.00 65.56 80 ASN A O 1
ATOM 698 N N . THR A 1 81 ? 12.429 1.652 -35.709 1.00 64.88 81 THR A N 1
ATOM 699 C CA . THR A 1 81 ? 12.985 2.692 -36.604 1.00 64.88 81 THR A CA 1
ATOM 700 C C . THR A 1 81 ? 14.059 2.176 -37.552 1.00 64.88 81 THR A C 1
ATOM 702 O O . THR A 1 81 ? 14.434 2.905 -38.469 1.00 64.88 81 THR A O 1
ATOM 705 N N . ILE A 1 82 ? 14.579 0.968 -37.336 1.00 63.59 82 ILE A N 1
ATOM 706 C CA . ILE A 1 82 ? 15.617 0.391 -38.183 1.00 63.59 82 ILE A CA 1
ATOM 707 C C . ILE A 1 82 ? 14.959 -0.686 -39.043 1.00 63.59 82 ILE A C 1
ATOM 709 O O . ILE A 1 82 ? 14.665 -1.773 -38.561 1.00 63.59 82 ILE A O 1
ATOM 713 N N . ASP A 1 83 ? 14.726 -0.365 -40.314 1.00 59.00 83 ASP A N 1
ATOM 714 C CA . ASP A 1 83 ? 14.034 -1.244 -41.272 1.00 59.00 83 ASP A CA 1
ATOM 715 C C . ASP A 1 83 ? 14.829 -2.534 -41.585 1.00 59.00 83 ASP A C 1
ATOM 717 O O . ASP A 1 83 ? 14.260 -3.500 -42.083 1.00 59.00 83 ASP A O 1
ATOM 721 N N . ASP A 1 84 ? 16.136 -2.571 -41.279 1.00 58.31 84 ASP A N 1
ATOM 722 C CA . ASP A 1 84 ? 17.025 -3.699 -41.600 1.00 58.31 84 ASP A CA 1
ATOM 723 C C . ASP A 1 84 ? 18.226 -3.791 -40.626 1.00 58.31 84 ASP A C 1
ATOM 725 O O . ASP A 1 84 ? 19.383 -3.593 -40.999 1.00 58.31 84 ASP A O 1
ATOM 729 N N . PHE A 1 85 ? 17.973 -3.999 -39.323 1.00 60.88 85 PHE A N 1
ATOM 730 C CA . PHE A 1 85 ? 19.063 -4.237 -38.361 1.00 60.88 85 PHE A CA 1
ATOM 731 C C . PHE A 1 85 ? 19.525 -5.698 -38.482 1.00 60.88 85 PHE A C 1
ATOM 733 O O . PHE A 1 85 ? 18.700 -6.594 -38.264 1.00 60.88 85 PHE A O 1
ATOM 740 N N . PRO A 1 86 ? 20.805 -5.980 -38.793 1.00 63.56 86 PRO A N 1
ATOM 741 C CA . PRO A 1 86 ? 21.273 -7.349 -38.945 1.00 63.56 86 PRO A CA 1
ATOM 742 C C . PRO A 1 86 ? 21.043 -8.123 -37.647 1.00 63.56 86 PRO A C 1
ATOM 744 O O . PRO A 1 86 ? 21.556 -7.771 -36.583 1.00 63.56 86 PRO A O 1
ATOM 747 N N . LEU A 1 87 ? 20.263 -9.201 -37.730 1.00 64.69 87 LEU A N 1
ATOM 748 C CA . LEU A 1 87 ? 19.879 -10.033 -36.585 1.00 64.69 87 LEU A CA 1
ATOM 749 C C . LEU A 1 87 ? 21.100 -10.542 -35.787 1.00 64.69 87 LEU A C 1
ATOM 751 O O . LEU A 1 87 ? 21.007 -10.797 -34.585 1.00 64.69 87 LEU A O 1
ATOM 755 N N . ASP A 1 88 ? 22.242 -10.666 -36.463 1.00 65.50 88 ASP A N 1
ATOM 756 C CA . ASP A 1 88 ? 23.518 -11.089 -35.894 1.00 65.50 88 ASP A CA 1
ATOM 757 C C . ASP A 1 88 ? 24.125 -10.032 -34.957 1.00 65.50 88 ASP A C 1
ATOM 759 O O . ASP A 1 88 ? 24.611 -10.382 -33.882 1.00 65.50 88 ASP A O 1
ATOM 763 N N . GLU A 1 89 ? 24.012 -8.738 -35.275 1.00 60.75 89 GLU A N 1
ATOM 764 C CA . GLU A 1 89 ? 24.485 -7.649 -34.404 1.00 60.75 89 GLU A CA 1
ATOM 765 C C . GLU A 1 89 ? 23.626 -7.535 -33.139 1.00 60.75 89 GLU A C 1
ATOM 767 O O . GLU A 1 89 ? 24.138 -7.295 -32.042 1.00 60.75 89 GLU A O 1
ATOM 772 N N . PHE A 1 90 ? 22.318 -7.789 -33.259 1.00 70.56 90 PHE A N 1
ATOM 773 C CA . PHE A 1 90 ? 21.418 -7.826 -32.106 1.00 70.56 90 PHE A CA 1
ATOM 774 C C . PHE A 1 90 ? 21.737 -9.003 -31.178 1.00 70.56 90 PHE A C 1
ATOM 776 O O . PHE A 1 90 ? 21.759 -8.841 -29.958 1.00 70.56 90 PHE A O 1
ATOM 783 N N . LYS A 1 91 ? 22.037 -10.177 -31.749 1.00 67.50 91 LYS A N 1
ATOM 784 C CA . LYS A 1 91 ? 22.481 -11.348 -30.982 1.00 67.50 91 LYS A CA 1
ATOM 785 C C . LYS A 1 91 ? 23.803 -11.104 -30.264 1.00 67.50 91 LYS A C 1
ATOM 787 O O . LYS A 1 91 ? 23.904 -11.452 -29.093 1.00 67.50 91 LYS A O 1
ATOM 792 N N . MET A 1 92 ? 24.777 -10.468 -30.917 1.00 71.12 92 MET A N 1
ATOM 793 C CA . MET A 1 92 ? 26.051 -10.127 -30.273 1.00 71.12 92 MET A CA 1
ATOM 794 C C . MET A 1 92 ? 25.848 -9.185 -29.079 1.00 71.12 92 MET A C 1
ATOM 796 O O . MET A 1 92 ? 26.377 -9.442 -27.999 1.00 71.12 92 MET A O 1
ATOM 800 N N . LEU A 1 93 ? 25.017 -8.149 -29.236 1.00 70.62 93 LEU A N 1
ATOM 801 C CA . LEU A 1 93 ? 24.653 -7.251 -28.134 1.00 70.62 93 LEU A CA 1
ATOM 802 C C . LEU A 1 93 ? 23.910 -7.984 -27.009 1.00 70.62 93 LEU A C 1
ATOM 804 O O . LEU A 1 93 ? 24.146 -7.718 -25.829 1.00 70.62 93 LEU A O 1
ATOM 808 N N . GLN A 1 94 ? 23.019 -8.914 -27.355 1.00 74.69 94 GLN A N 1
ATOM 809 C CA . GLN A 1 94 ? 22.298 -9.718 -26.374 1.00 74.69 94 GLN A CA 1
ATOM 810 C C . GLN A 1 94 ? 23.255 -10.607 -25.564 1.00 74.69 94 GLN A C 1
ATOM 812 O O . GLN A 1 94 ? 23.159 -10.625 -24.336 1.00 74.69 94 GLN A O 1
ATOM 817 N N . ASP A 1 95 ? 24.202 -11.277 -26.223 1.00 74.50 95 ASP A N 1
ATOM 818 C CA . ASP A 1 95 ? 25.210 -12.127 -25.579 1.00 74.50 95 ASP A CA 1
ATOM 819 C C . ASP A 1 95 ? 26.157 -11.322 -24.675 1.00 74.50 95 ASP A C 1
ATOM 821 O O . ASP A 1 95 ? 26.527 -11.771 -23.582 1.00 74.50 95 ASP A O 1
ATOM 825 N N . GLU A 1 96 ? 26.515 -10.102 -25.075 1.00 71.12 96 GLU A N 1
ATOM 826 C CA . GLU A 1 96 ? 27.359 -9.214 -24.274 1.00 71.12 96 GLU A CA 1
ATOM 827 C C . GLU A 1 96 ? 26.624 -8.731 -23.008 1.00 71.12 96 GLU A C 1
ATOM 829 O O . GLU A 1 96 ? 27.175 -8.766 -21.901 1.00 71.12 96 GLU A O 1
ATOM 834 N N . VAL A 1 97 ? 25.333 -8.397 -23.125 1.00 76.81 97 VAL A N 1
ATOM 835 C CA . VAL A 1 97 ? 24.466 -8.071 -21.978 1.00 76.81 97 VAL A CA 1
ATOM 836 C C . VAL A 1 97 ? 24.268 -9.279 -21.055 1.00 76.81 97 VAL A C 1
ATOM 838 O O . VAL A 1 97 ? 24.289 -9.130 -19.830 1.00 76.81 97 VAL A O 1
ATOM 841 N N . GLU A 1 98 ? 24.092 -10.480 -21.607 1.00 76.19 98 GLU A N 1
ATOM 842 C CA . GLU A 1 98 ? 23.978 -11.730 -20.845 1.00 76.19 98 GLU A CA 1
ATOM 843 C C . GLU A 1 98 ? 25.263 -12.003 -20.039 1.00 76.19 98 GLU A C 1
ATOM 845 O O . GLU A 1 98 ? 25.217 -12.363 -18.857 1.00 76.19 98 GLU A O 1
ATOM 850 N N . THR A 1 99 ? 26.420 -11.759 -20.658 1.00 75.69 99 THR A N 1
ATOM 851 C CA . THR A 1 99 ? 27.742 -11.898 -20.031 1.00 75.69 99 THR A CA 1
ATOM 852 C C . THR A 1 99 ? 27.926 -10.889 -18.896 1.00 75.69 99 THR A C 1
ATOM 854 O O . THR A 1 99 ? 28.344 -11.262 -17.796 1.00 75.69 99 THR A O 1
ATOM 857 N N . LEU A 1 100 ? 27.526 -9.630 -19.106 1.00 73.94 100 LEU A N 1
ATOM 858 C CA . LEU A 1 100 ? 27.554 -8.590 -18.073 1.00 73.94 100 LEU A CA 1
ATOM 859 C C . LEU A 1 100 ? 26.642 -8.916 -16.883 1.00 73.94 100 LEU A C 1
ATOM 861 O O . LEU A 1 100 ? 27.042 -8.720 -15.733 1.00 73.94 100 LEU A O 1
ATOM 865 N N . LYS A 1 101 ? 25.445 -9.467 -17.127 1.00 74.75 101 LYS A N 1
ATOM 866 C CA . LYS A 1 101 ? 24.539 -9.915 -16.056 1.00 74.75 101 LYS A CA 1
ATOM 867 C C . LYS A 1 101 ? 25.163 -11.016 -15.202 1.00 74.75 101 LYS A C 1
ATOM 869 O O . LYS A 1 101 ? 25.066 -10.948 -13.977 1.00 74.75 101 LYS A O 1
ATOM 874 N N . LYS A 1 102 ? 25.816 -12.005 -15.825 1.00 77.62 102 LYS A N 1
ATOM 875 C CA . LYS A 1 102 ? 26.511 -13.090 -15.107 1.00 77.62 102 LYS A CA 1
ATOM 876 C C . LYS A 1 102 ? 27.652 -12.550 -14.247 1.00 77.62 102 LYS A C 1
ATOM 878 O O . LYS A 1 102 ? 27.703 -12.855 -13.060 1.00 77.62 102 LYS A O 1
ATOM 883 N N . LEU A 1 103 ? 28.488 -11.670 -14.803 1.00 79.00 103 LEU A N 1
ATOM 884 C CA . LEU A 1 103 ? 29.574 -11.020 -14.060 1.00 79.00 103 LEU A CA 1
ATOM 885 C C . LEU A 1 103 ? 29.059 -10.209 -12.864 1.00 79.00 103 LEU A C 1
ATOM 887 O O . LEU A 1 103 ? 29.648 -10.252 -11.782 1.00 79.00 103 LEU A O 1
ATOM 891 N N . TYR A 1 104 ? 27.948 -9.490 -13.035 1.00 78.25 104 TYR A N 1
ATOM 892 C CA . TYR A 1 104 ? 27.318 -8.745 -11.948 1.00 78.25 104 TYR A CA 1
ATOM 893 C C . TYR A 1 104 ? 26.769 -9.676 -10.859 1.00 78.25 104 TYR A C 1
ATOM 895 O O . TYR A 1 104 ? 27.043 -9.465 -9.678 1.00 78.25 104 TYR A O 1
ATOM 903 N N . ALA A 1 105 ? 26.052 -10.737 -11.241 1.00 75.38 105 ALA A N 1
ATOM 904 C CA . ALA A 1 105 ? 25.514 -11.722 -10.305 1.00 75.38 105 ALA A CA 1
ATOM 905 C C . ALA A 1 105 ? 26.623 -12.431 -9.508 1.00 75.38 105 ALA A C 1
ATOM 907 O O . ALA A 1 105 ? 26.504 -12.575 -8.288 1.00 75.38 105 ALA A O 1
ATOM 908 N N . ASP A 1 106 ? 27.723 -12.806 -10.165 1.00 77.69 106 ASP A N 1
ATOM 909 C CA . ASP A 1 106 ? 28.885 -13.412 -9.512 1.00 77.69 106 ASP A CA 1
ATOM 910 C C . ASP A 1 106 ? 29.552 -12.440 -8.536 1.00 77.69 106 ASP A C 1
ATOM 912 O O . ASP A 1 106 ? 29.888 -12.819 -7.410 1.00 77.69 106 ASP A O 1
ATOM 916 N N . LYS A 1 107 ? 29.693 -11.164 -8.916 1.00 78.56 107 LYS A N 1
ATOM 917 C CA . LYS A 1 107 ? 30.264 -10.134 -8.041 1.00 78.56 107 LYS A CA 1
ATOM 918 C C . LYS A 1 107 ? 29.399 -9.895 -6.802 1.00 78.56 107 LYS A C 1
ATOM 920 O O . LYS A 1 107 ? 29.922 -9.927 -5.690 1.00 78.56 107 LYS A O 1
ATOM 925 N N . VAL A 1 108 ? 28.084 -9.757 -6.977 1.00 77.62 108 VAL A N 1
ATOM 926 C CA . VAL A 1 108 ? 27.128 -9.603 -5.868 1.00 77.62 108 VAL A CA 1
ATOM 927 C C . VAL A 1 108 ? 27.141 -10.836 -4.959 1.00 77.62 108 VAL A C 1
ATOM 929 O O . VAL A 1 108 ? 27.204 -10.706 -3.737 1.00 77.62 108 VAL A O 1
ATOM 932 N N . SER A 1 109 ? 27.153 -12.046 -5.526 1.00 75.31 109 SER A N 1
ATOM 933 C CA . SER A 1 109 ? 27.215 -13.291 -4.749 1.00 75.31 109 SER A CA 1
ATOM 934 C C . SER A 1 109 ? 28.512 -13.402 -3.939 1.00 75.31 109 SER A C 1
ATOM 936 O O . SER A 1 109 ? 28.490 -13.800 -2.771 1.00 75.31 109 SER A O 1
ATOM 938 N N . ASN A 1 110 ? 29.644 -1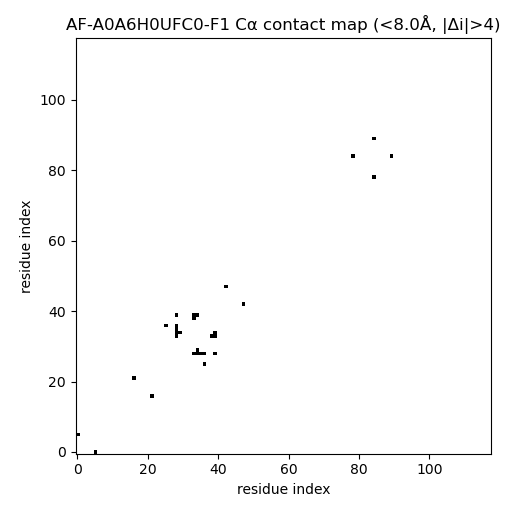2.993 -4.518 1.00 75.31 110 ASN A N 1
ATOM 939 C CA . ASN A 1 110 ? 30.935 -12.967 -3.835 1.00 75.31 110 ASN A CA 1
ATOM 940 C C . ASN A 1 110 ? 30.980 -11.924 -2.705 1.00 75.31 110 ASN A C 1
ATOM 942 O O . ASN A 1 110 ? 31.475 -12.238 -1.621 1.00 75.31 110 ASN A O 1
ATOM 946 N N . GLU A 1 111 ? 30.406 -10.734 -2.899 1.00 71.25 111 GLU A N 1
ATOM 947 C CA . GLU A 1 111 ? 30.299 -9.704 -1.854 1.00 71.25 111 GLU A CA 1
ATOM 948 C C . GLU A 1 111 ? 29.371 -10.133 -0.699 1.00 71.25 111 GLU A C 1
ATOM 950 O O . GLU A 1 111 ? 29.713 -9.951 0.475 1.00 71.25 111 GLU A O 1
ATOM 955 N N . ILE A 1 112 ? 28.250 -10.803 -0.998 1.00 68.19 112 ILE A N 1
ATOM 956 C CA . ILE A 1 112 ? 27.342 -11.386 0.011 1.00 68.19 112 ILE A CA 1
ATOM 957 C C . ILE A 1 112 ? 28.032 -12.517 0.798 1.00 68.19 112 ILE A C 1
ATOM 959 O O . ILE A 1 112 ? 27.866 -12.651 2.013 1.00 68.19 112 ILE A O 1
ATOM 963 N N . ARG A 1 113 ? 28.836 -13.354 0.129 1.00 68.56 113 ARG A N 1
ATOM 964 C CA . ARG A 1 113 ? 29.619 -14.415 0.790 1.00 68.56 113 ARG A CA 1
ATOM 965 C C . ARG A 1 113 ? 30.741 -13.849 1.663 1.00 68.56 113 ARG A C 1
ATOM 967 O O . ARG A 1 113 ? 31.010 -14.410 2.724 1.00 68.56 113 ARG A O 1
ATOM 974 N N . ALA A 1 114 ? 31.376 -12.755 1.243 1.00 62.28 114 ALA A N 1
ATOM 975 C CA . ALA A 1 114 ? 32.424 -12.079 2.007 1.00 62.28 114 ALA A CA 1
ATOM 976 C C . ALA A 1 114 ? 31.878 -11.391 3.271 1.00 62.28 114 ALA A C 1
ATOM 978 O O . ALA A 1 114 ? 32.534 -11.408 4.310 1.00 62.28 114 ALA A O 1
ATOM 979 N N . THR A 1 115 ? 30.660 -10.847 3.212 1.00 55.38 115 THR A N 1
ATOM 980 C CA . THR A 1 115 ? 29.984 -10.231 4.367 1.00 55.38 115 THR A CA 1
ATOM 981 C C . THR A 1 115 ? 29.463 -11.248 5.388 1.00 55.38 115 THR A C 1
ATOM 983 O O . THR A 1 115 ? 29.433 -10.928 6.567 1.00 55.38 115 THR A O 1
ATOM 986 N N . ARG A 1 116 ? 29.139 -12.489 4.986 1.00 52.75 116 ARG A N 1
ATOM 987 C CA . ARG A 1 116 ? 28.743 -13.589 5.900 1.00 52.75 116 ARG A CA 1
ATOM 988 C C . ARG A 1 116 ? 29.894 -14.263 6.666 1.00 52.75 116 ARG A C 1
ATOM 990 O O . ARG A 1 116 ? 29.625 -15.083 7.537 1.00 52.75 116 ARG A O 1
ATOM 997 N N . LYS A 1 117 ? 31.156 -13.994 6.307 1.00 50.59 117 LYS A N 1
ATOM 998 C CA . LYS A 1 117 ? 32.356 -14.554 6.969 1.00 50.59 117 LYS A CA 1
ATOM 999 C C . LYS A 1 117 ? 32.970 -13.626 8.033 1.00 50.59 117 LYS A C 1
ATOM 1001 O O . LYS A 1 117 ? 33.993 -13.991 8.611 1.00 50.59 117 LYS A O 1
ATOM 1006 N N . LYS A 1 118 ? 32.381 -12.452 8.263 1.00 42.41 118 LYS A N 1
ATOM 1007 C CA . LYS A 1 118 ? 32.644 -11.582 9.418 1.00 42.41 118 LYS A CA 1
ATOM 1008 C C . LYS A 1 118 ? 31.551 -11.784 10.457 1.00 42.41 118 LYS A C 1
ATOM 1010 O O . LYS A 1 118 ? 31.891 -11.665 11.649 1.00 42.41 118 LYS A O 1
#

Secondary structure (DSSP, 8-state):
--TTTT-S----------HHHHHHHHHHHHTTT-SSHHHHHHHHHHHS-------HHHHHHHHHHHHHHHHHHHHHHHHHH-TT--HHHHHHHHHHHHHHHHHHHHHHHHHHHHHTT-

Sequence (118 aa):
MSWRENRERKKVKKVYLYDYEWDYIQQKIEMSPFDNFTNYARNILIQKEVRAYDYSQLIDVKKEINAIGRNINQLVKIVNTIDDFPLDEFKMLQDEVETLKKLYADKVSNEIRATRKK

Foldseek 3Di:
DDPLVPDPDVDDDDDDDDPVRVVVVVVVCVVDPHPDPVVVVVCCVVPDDPPPDPCVVVVVVVVVVVVVVVVVVVVVVVVVVDPDDPVVVVVVVVVVVVVVVVVVVVVVVVVVVVVVVD

Organism: NCBI:txid1366

InterPro domains:
  IPR053842 Mobilization protein NikA-like [PF21983] (7-77)